Protein AF-A0ABD7HHP9-F1 (afdb_monomer_lite)

Radius of gyration: 21.54 Å; chains: 1; bounding box: 37×27×66 Å

Secondary structure (DSSP, 8-state):
-----HHHHTTPPPSS-TTSHHHHHHHHHHHHHHHHHHHHHH-HHHH-GGGGG--TTHHHHHHHHHHHHHHHHHHHHHHHTS-----HHHHHHHHHHHHSS---PPPPP-

Foldseek 3Di:
DDADDPVRVVVDDDALDPPDPRVVVVVVVVVVLVVVLVCQCVDCVRLVLVVLVDDPVRVVVNVVSVVVSVVVVVVVVVVPVPPPPDPVVVVQVVVCVVVVHRDDDDHDHD

Structure (mmCIF, N/CA/C/O backbone):
data_AF-A0ABD7HHP9-F1
#
_entry.id   AF-A0ABD7HHP9-F1
#
loop_
_atom_site.group_PDB
_atom_site.id
_atom_site.type_symbol
_atom_site.label_atom_id
_atom_site.label_alt_id
_atom_site.label_comp_id
_atom_site.label_asym_id
_atom_site.label_entity_id
_atom_site.label_seq_id
_atom_site.pdbx_PDB_ins_code
_atom_site.Cartn_x
_atom_site.Cartn_y
_atom_site.Cartn_z
_atom_site.occupancy
_atom_site.B_iso_or_equiv
_atom_site.auth_seq_id
_atom_site.auth_comp_id
_atom_site.auth_asym_id
_atom_site.auth_atom_id
_atom_site.pdbx_PDB_model_num
ATOM 1 N N . MET A 1 1 ? -16.706 7.065 28.598 1.00 54.00 1 MET A N 1
ATOM 2 C CA . MET A 1 1 ? -15.703 6.147 28.017 1.00 54.00 1 MET A CA 1
ATOM 3 C C . MET A 1 1 ? -16.215 4.744 28.283 1.00 54.00 1 MET A C 1
ATOM 5 O O . MET A 1 1 ? -16.519 4.462 29.431 1.00 54.00 1 MET A O 1
ATOM 9 N N . VAL A 1 2 ? -16.462 3.942 27.245 1.00 68.88 2 VAL A N 1
ATOM 10 C CA . VAL A 1 2 ? -16.966 2.566 27.396 1.00 68.88 2 VAL A CA 1
ATOM 11 C C . VAL A 1 2 ? -15.770 1.642 27.241 1.00 68.88 2 VAL A C 1
ATOM 13 O O . VAL A 1 2 ? -15.037 1.784 26.265 1.00 68.88 2 VAL A O 1
ATOM 16 N N . THR A 1 3 ? -15.562 0.751 28.201 1.00 77.06 3 THR A N 1
ATOM 17 C CA . THR A 1 3 ? -14.471 -0.230 28.209 1.00 77.06 3 THR A CA 1
ATOM 18 C C . THR A 1 3 ? -15.060 -1.618 27.994 1.00 77.06 3 THR A C 1
ATOM 20 O O . THR A 1 3 ? -16.217 -1.861 28.342 1.00 77.06 3 THR A O 1
ATOM 23 N N . TYR A 1 4 ? -14.292 -2.531 27.404 1.00 76.19 4 TYR A N 1
ATOM 24 C CA . TYR A 1 4 ? -14.757 -3.904 27.241 1.00 76.19 4 TYR A CA 1
ATOM 25 C C . TYR A 1 4 ? -14.854 -4.617 28.594 1.00 76.19 4 TYR A C 1
ATOM 27 O O . TYR A 1 4 ? -13.967 -4.503 29.436 1.00 76.19 4 TYR A O 1
ATOM 35 N N . THR A 1 5 ? -15.924 -5.388 28.779 1.00 84.75 5 THR A N 1
ATOM 36 C CA . THR A 1 5 ? -16.023 -6.367 29.871 1.00 84.75 5 THR A CA 1
ATOM 37 C C . THR A 1 5 ? -15.130 -7.579 29.591 1.00 84.75 5 THR A C 1
ATOM 39 O O . THR A 1 5 ? -14.792 -7.856 28.439 1.00 84.75 5 THR A O 1
ATOM 42 N N . ASP A 1 6 ? -14.791 -8.357 30.622 1.00 82.44 6 ASP A N 1
ATOM 43 C CA . ASP A 1 6 ? -13.898 -9.523 30.493 1.00 82.44 6 ASP A CA 1
ATOM 44 C C . ASP A 1 6 ? -14.419 -10.563 29.479 1.00 82.44 6 ASP A C 1
ATOM 46 O O . ASP A 1 6 ? -13.676 -11.142 28.686 1.00 82.44 6 ASP A O 1
ATOM 50 N N . SER A 1 7 ? -15.742 -10.740 29.421 1.00 82.62 7 SER A N 1
ATOM 51 C CA . SER A 1 7 ? -16.400 -11.631 28.460 1.00 82.62 7 SER A CA 1
ATOM 52 C C . SER A 1 7 ? -16.387 -11.095 27.022 1.00 82.62 7 SER A C 1
ATOM 54 O O . SER A 1 7 ? -16.394 -11.891 26.079 1.00 82.62 7 SER A O 1
ATOM 56 N N . GLN A 1 8 ? -16.350 -9.770 26.844 1.00 77.81 8 GLN A N 1
ATOM 57 C CA . GLN A 1 8 ? -16.216 -9.112 25.544 1.00 77.81 8 GLN A CA 1
ATOM 58 C C . GLN A 1 8 ? -14.762 -9.125 25.064 1.00 77.81 8 GLN A C 1
ATOM 60 O O . GLN A 1 8 ? -14.530 -9.391 23.889 1.00 77.81 8 GLN A O 1
ATOM 65 N N . LEU A 1 9 ? -13.785 -8.941 25.960 1.00 78.38 9 LEU A N 1
ATOM 66 C CA . LEU A 1 9 ? -12.356 -9.057 25.637 1.00 78.38 9 LEU A CA 1
ATOM 67 C C . LEU A 1 9 ? -11.990 -10.446 25.102 1.00 78.38 9 LEU A C 1
ATOM 69 O O . LEU A 1 9 ? -11.180 -10.557 24.190 1.00 78.38 9 LEU A O 1
ATOM 73 N N . ARG A 1 10 ? -12.623 -11.512 25.604 1.00 77.44 10 ARG A N 1
ATOM 74 C CA . ARG A 1 10 ? -12.394 -12.881 25.103 1.00 77.44 10 ARG A CA 1
ATOM 75 C C . ARG A 1 10 ? -12.953 -13.136 23.701 1.00 77.44 10 ARG A C 1
ATOM 77 O O . ARG A 1 10 ? -12.550 -14.100 23.061 1.00 77.44 10 ARG A O 1
ATOM 84 N N . ARG A 1 11 ? -13.903 -12.317 23.237 1.00 75.69 11 ARG A N 1
ATOM 85 C CA . ARG A 1 11 ? -14.571 -12.473 21.930 1.00 75.69 11 ARG A CA 1
ATOM 86 C C . ARG A 1 11 ? -14.165 -11.415 20.915 1.00 75.69 11 ARG A C 1
ATOM 88 O O . ARG A 1 11 ? -14.486 -11.555 19.738 1.00 75.69 11 ARG A O 1
ATOM 95 N N . VAL A 1 12 ? -13.514 -10.343 21.358 1.00 72.06 12 VAL A N 1
ATOM 96 C CA . VAL A 1 12 ? -13.124 -9.259 20.470 1.00 72.06 12 VAL A CA 1
ATOM 97 C C . VAL A 1 12 ? -11.980 -9.730 19.579 1.00 72.06 12 VAL A C 1
ATOM 99 O O . VAL A 1 12 ? -10.963 -10.247 20.038 1.00 72.06 12 VAL A O 1
ATOM 102 N N . GLN A 1 13 ? -12.154 -9.552 18.278 1.00 68.25 13 GLN A N 1
ATOM 103 C CA . GLN A 1 13 ? -11.074 -9.716 17.323 1.00 68.25 13 GLN A CA 1
ATOM 104 C C . GLN A 1 13 ? -10.443 -8.348 17.112 1.00 68.25 13 GLN A C 1
ATOM 106 O O . GLN A 1 13 ? -11.110 -7.391 16.721 1.00 68.25 13 GLN A O 1
ATOM 111 N N . PHE A 1 14 ? -9.163 -8.240 17.440 1.00 67.94 14 PHE A N 1
ATOM 112 C CA . PHE A 1 14 ? -8.440 -6.989 17.307 1.00 67.94 14 PHE A CA 1
ATOM 113 C C . PHE A 1 14 ? -7.772 -6.888 15.940 1.00 67.94 14 PHE A C 1
ATOM 115 O O . PHE A 1 14 ? -7.171 -7.848 15.466 1.00 67.94 14 PHE A O 1
ATOM 122 N N . GLY A 1 15 ? -7.806 -5.690 15.359 1.00 66.31 15 GLY A N 1
ATOM 123 C CA . GLY A 1 15 ? -7.206 -5.419 14.056 1.00 66.31 15 GLY A CA 1
ATOM 124 C C . GLY A 1 15 ? -8.250 -5.312 12.942 1.00 66.31 15 GLY A C 1
ATOM 125 O O . GLY A 1 15 ? -9.432 -5.108 13.217 1.00 66.31 15 GLY A O 1
ATOM 126 N N . PRO A 1 16 ? -7.830 -5.365 11.670 1.00 66.88 16 PRO A N 1
ATOM 127 C CA . PRO A 1 16 ? -8.741 -5.289 10.536 1.00 66.88 16 PRO A CA 1
ATOM 128 C C . PRO A 1 16 ? -9.545 -6.596 10.415 1.00 66.88 16 PRO A C 1
ATOM 130 O O . PRO A 1 16 ? -9.131 -7.540 9.751 1.00 66.88 16 PRO A O 1
ATOM 133 N N . VAL A 1 17 ? -10.703 -6.641 11.076 1.00 74.75 17 VAL A N 1
ATOM 134 C CA . VAL A 1 17 ? -11.654 -7.764 11.023 1.00 74.75 17 VAL A CA 1
ATOM 135 C C . VAL A 1 17 ? -12.567 -7.633 9.800 1.00 74.75 17 VAL A C 1
ATOM 137 O O . VAL A 1 17 ? -13.088 -6.534 9.573 1.00 74.75 17 VAL A O 1
ATOM 140 N N . PRO A 1 18 ? -12.823 -8.716 9.039 1.00 70.50 18 PRO A N 1
ATOM 141 C CA . PRO A 1 18 ? -13.750 -8.692 7.911 1.00 70.50 18 PRO A CA 1
ATOM 142 C C . PRO A 1 18 ? -15.098 -8.047 8.268 1.00 70.50 18 PRO A C 1
ATOM 144 O O . PRO A 1 18 ? -15.724 -8.397 9.265 1.00 70.50 18 PRO A O 1
ATOM 147 N N . GLY A 1 19 ? -15.528 -7.070 7.464 1.00 69.50 19 GLY A N 1
ATOM 148 C CA . GLY A 1 19 ? -16.761 -6.299 7.686 1.00 69.50 19 GLY A CA 1
ATOM 149 C C . GLY A 1 19 ? -16.623 -5.067 8.595 1.00 69.50 19 GLY A C 1
ATOM 150 O O . GLY A 1 19 ? -17.546 -4.260 8.662 1.00 69.50 19 GLY A O 1
ATOM 151 N N . GLY A 1 20 ? -15.481 -4.868 9.261 1.00 74.75 20 GLY A N 1
ATOM 152 C CA . GLY A 1 20 ? -15.205 -3.668 10.056 1.00 74.75 20 GLY A CA 1
ATOM 153 C C . GLY A 1 20 ? -14.658 -2.495 9.232 1.00 74.75 20 GLY A C 1
ATOM 154 O O . GLY A 1 20 ? -13.993 -2.683 8.213 1.00 74.75 20 GLY A O 1
ATOM 155 N N . PHE A 1 21 ? -14.846 -1.260 9.716 1.00 75.94 21 PHE A N 1
ATOM 156 C CA . PHE A 1 21 ? -14.317 -0.055 9.054 1.00 75.94 21 PHE A CA 1
ATOM 157 C C . PHE A 1 21 ? -12.794 -0.088 8.875 1.00 75.94 21 PHE A C 1
ATOM 159 O O . PHE A 1 21 ? -12.296 0.298 7.824 1.00 75.94 21 PHE A O 1
ATOM 166 N N . LYS A 1 22 ? -12.044 -0.595 9.865 1.00 74.81 22 LYS A N 1
ATOM 167 C CA . LYS A 1 22 ? -10.581 -0.735 9.755 1.00 74.81 22 LYS A CA 1
ATOM 168 C C . LYS A 1 22 ? -10.171 -1.665 8.616 1.00 74.81 22 LYS A C 1
ATOM 170 O O . LYS A 1 22 ? -9.196 -1.379 7.933 1.00 74.81 22 LYS A O 1
ATOM 175 N N . PHE A 1 23 ? -10.918 -2.747 8.403 1.00 75.50 23 PHE A N 1
ATOM 176 C CA . PHE A 1 23 ? -10.664 -3.700 7.326 1.00 75.50 23 PHE A CA 1
ATOM 177 C C . PHE A 1 23 ? -10.991 -3.109 5.957 1.00 75.50 23 PHE A C 1
ATOM 179 O O . PHE A 1 23 ? -10.172 -3.198 5.050 1.00 75.50 23 PHE A O 1
ATOM 186 N N . ILE A 1 24 ? -12.128 -2.422 5.827 1.00 79.00 24 ILE A N 1
ATOM 187 C CA . ILE A 1 24 ? -12.491 -1.724 4.585 1.00 79.00 24 ILE A CA 1
ATOM 188 C C . ILE A 1 24 ? -11.439 -0.663 4.246 1.00 79.00 24 ILE A C 1
ATOM 190 O O . ILE A 1 24 ? -10.933 -0.634 3.131 1.00 79.00 24 ILE A O 1
ATOM 194 N N . CYS A 1 25 ? -11.046 0.166 5.217 1.00 78.94 25 CYS A N 1
ATOM 195 C CA . CYS A 1 25 ? -10.005 1.170 5.011 1.00 78.94 25 CYS A CA 1
ATOM 196 C C . CYS A 1 25 ? -8.639 0.555 4.683 1.00 78.94 25 CYS A C 1
ATOM 198 O O . CYS A 1 25 ? -7.864 1.176 3.967 1.00 78.94 25 CYS A O 1
ATOM 200 N N . TYR A 1 26 ? -8.321 -0.624 5.218 1.00 74.44 26 TYR A N 1
ATOM 201 C CA . TYR A 1 26 ? -7.092 -1.341 4.884 1.00 74.44 26 TYR A CA 1
ATOM 202 C C . TYR A 1 26 ? -7.106 -1.835 3.429 1.00 74.44 26 TYR A C 1
ATOM 204 O O . TYR A 1 26 ? -6.138 -1.630 2.699 1.00 74.44 26 TYR A O 1
ATOM 212 N N . LEU A 1 27 ? -8.219 -2.424 2.983 1.00 75.75 27 LEU A N 1
ATOM 213 C CA . LEU A 1 27 ? -8.381 -2.855 1.593 1.00 75.75 27 LEU A CA 1
ATOM 214 C C . LEU A 1 27 ? -8.363 -1.671 0.617 1.00 75.75 27 LEU A C 1
ATOM 216 O O . LEU A 1 27 ? -7.695 -1.737 -0.414 1.00 75.75 27 LEU A O 1
ATOM 220 N N . GLU A 1 28 ? -9.055 -0.579 0.951 1.00 78.81 28 GLU A N 1
ATOM 221 C CA . GLU A 1 28 ? -9.086 0.630 0.122 1.00 78.81 28 GLU A CA 1
ATOM 222 C C . GLU A 1 28 ? -7.722 1.312 0.024 1.00 78.81 28 GLU A C 1
ATOM 224 O O . GLU A 1 28 ? -7.365 1.775 -1.056 1.00 78.81 28 GLU A O 1
ATOM 229 N N . ASP A 1 29 ? -6.923 1.325 1.094 1.00 78.69 29 ASP A N 1
ATOM 230 C CA . ASP A 1 29 ? -5.543 1.815 1.022 1.00 78.69 29 ASP A CA 1
ATOM 231 C C . ASP A 1 29 ? -4.712 1.002 0.030 1.00 78.69 29 ASP A C 1
ATOM 233 O O . ASP A 1 29 ? -4.006 1.576 -0.799 1.00 78.69 29 ASP A O 1
ATOM 237 N N . GLY A 1 30 ? -4.817 -0.331 0.087 1.00 72.81 30 GLY A N 1
ATOM 238 C CA . GLY A 1 30 ? -4.131 -1.221 -0.848 1.00 72.81 30 GLY A CA 1
ATOM 239 C C . GLY A 1 30 ? -4.580 -0.989 -2.291 1.00 72.81 30 GLY A C 1
ATOM 240 O O . GLY A 1 30 ? -3.752 -0.868 -3.196 1.00 72.81 30 GLY A O 1
ATOM 241 N N . ARG A 1 31 ? -5.892 -0.842 -2.513 1.00 77.38 31 ARG A N 1
ATOM 242 C CA . ARG A 1 31 ? -6.455 -0.516 -3.829 1.00 77.38 31 ARG A CA 1
ATOM 243 C C . ARG A 1 31 ? -5.962 0.842 -4.329 1.00 77.38 31 ARG A C 1
ATOM 245 O O . ARG A 1 31 ? -5.551 0.947 -5.481 1.00 77.38 31 ARG A O 1
ATOM 252 N N . ALA A 1 32 ? -5.975 1.869 -3.482 1.00 76.44 32 ALA A N 1
ATOM 253 C CA . ALA A 1 32 ? -5.529 3.214 -3.828 1.00 76.44 32 ALA A CA 1
ATOM 254 C C . ALA A 1 32 ? -4.023 3.263 -4.123 1.00 76.44 32 ALA A C 1
ATOM 256 O O . ALA A 1 32 ? -3.609 3.949 -5.056 1.00 76.44 32 ALA A O 1
ATOM 257 N N . ALA A 1 33 ? -3.205 2.523 -3.371 1.00 72.56 33 ALA A N 1
ATOM 258 C CA . ALA A 1 33 ? -1.776 2.385 -3.635 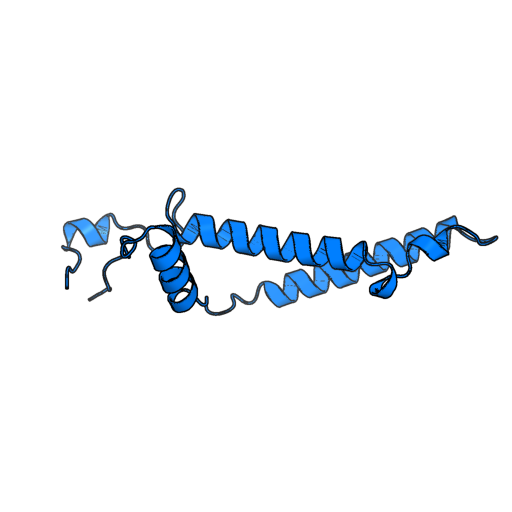1.00 72.56 33 ALA A CA 1
ATOM 259 C C . ALA A 1 33 ? -1.518 1.704 -4.988 1.00 72.56 33 ALA A C 1
ATOM 261 O O . ALA A 1 33 ? -0.757 2.230 -5.799 1.00 72.56 33 ALA A O 1
ATOM 262 N N . ASN A 1 34 ? -2.213 0.600 -5.276 1.00 71.44 34 ASN A N 1
ATOM 263 C CA . ASN A 1 34 ? -2.123 -0.072 -6.573 1.00 71.44 34 ASN A CA 1
ATOM 264 C C . ASN A 1 34 ? -2.574 0.834 -7.723 1.00 71.44 34 ASN A C 1
ATOM 266 O O . ASN A 1 34 ? -1.889 0.919 -8.740 1.00 71.44 34 ASN A O 1
ATOM 270 N N . GLU A 1 35 ? -3.688 1.551 -7.561 1.00 75.00 35 GLU A N 1
ATOM 271 C CA . GLU A 1 35 ? -4.182 2.483 -8.577 1.00 75.00 35 GLU A CA 1
ATOM 272 C C . GLU A 1 35 ? -3.167 3.599 -8.841 1.00 75.00 35 GLU A C 1
ATOM 274 O O . GLU A 1 35 ? -2.882 3.901 -9.995 1.00 75.00 35 GLU A O 1
ATOM 279 N N . ARG A 1 36 ? -2.542 4.165 -7.799 1.00 76.75 36 ARG A N 1
ATOM 280 C CA . ARG A 1 36 ? -1.460 5.151 -7.961 1.00 76.75 36 ARG A CA 1
ATOM 281 C C . ARG A 1 36 ? -0.292 4.586 -8.768 1.00 76.75 36 ARG A C 1
ATOM 283 O O . ARG A 1 36 ? 0.194 5.273 -9.663 1.00 76.75 36 ARG A O 1
ATOM 290 N N . SER A 1 37 ? 0.122 3.346 -8.506 1.00 69.00 37 SER A N 1
ATOM 291 C CA . SER A 1 37 ? 1.175 2.678 -9.281 1.00 69.00 37 SER A CA 1
ATOM 292 C C . SER A 1 37 ? 0.771 2.483 -10.746 1.00 69.00 37 SER A C 1
ATOM 294 O O . SER A 1 37 ? 1.550 2.792 -11.646 1.00 69.00 37 SER A O 1
ATOM 296 N N . PHE A 1 38 ? -0.466 2.058 -11.018 1.00 73.56 38 PHE A N 1
ATOM 297 C CA . PHE A 1 38 ? -0.969 1.938 -12.390 1.00 73.56 38 PHE A CA 1
ATOM 298 C C . PHE A 1 38 ? -1.059 3.286 -13.107 1.00 73.56 38 PHE A C 1
ATOM 300 O O . PHE A 1 38 ? -0.708 3.372 -14.284 1.00 73.56 38 PHE A O 1
ATOM 307 N N . GLN A 1 39 ? -1.501 4.338 -12.423 1.00 75.25 39 GLN A N 1
ATOM 308 C CA . GLN A 1 39 ? -1.545 5.694 -12.973 1.00 75.25 39 GLN A CA 1
ATOM 309 C C . GLN A 1 39 ? -0.137 6.216 -13.272 1.00 75.25 39 GLN A C 1
ATOM 311 O O . GLN A 1 39 ? 0.082 6.806 -14.327 1.00 75.25 39 GLN A O 1
ATOM 316 N N . ALA A 1 40 ? 0.838 5.937 -12.403 1.00 70.19 40 ALA A N 1
ATOM 317 C CA . ALA A 1 40 ? 2.233 6.283 -12.648 1.00 70.19 40 ALA A CA 1
ATOM 318 C C . ALA A 1 40 ? 2.781 5.568 -13.891 1.00 70.19 40 ALA A C 1
ATOM 320 O O . ALA A 1 40 ? 3.401 6.213 -14.730 1.00 70.19 40 ALA A O 1
ATOM 321 N N . ILE A 1 41 ? 2.483 4.272 -14.055 1.00 66.69 41 ILE A N 1
ATOM 322 C CA . ILE A 1 41 ? 2.878 3.496 -15.239 1.00 66.69 41 ILE A CA 1
ATOM 323 C C . ILE A 1 41 ? 2.244 4.066 -16.512 1.00 66.69 41 ILE A C 1
ATOM 325 O O . ILE A 1 41 ? 2.920 4.202 -17.528 1.00 66.69 41 ILE A O 1
ATOM 329 N N . LYS A 1 42 ? 0.954 4.408 -16.466 1.00 70.38 42 LYS A N 1
ATOM 330 C CA . LYS A 1 42 ? 0.211 4.954 -17.612 1.00 70.38 42 LYS A CA 1
ATOM 331 C C . LYS A 1 42 ? 0.590 6.398 -17.945 1.00 70.38 42 LYS A C 1
ATOM 333 O O . LYS A 1 42 ? 0.336 6.834 -19.065 1.00 70.38 42 LYS A O 1
ATOM 338 N N . SER A 1 43 ? 1.158 7.135 -16.991 1.00 72.31 43 SER A N 1
ATOM 339 C CA . SER A 1 43 ? 1.530 8.533 -17.172 1.00 72.31 43 SER A CA 1
ATOM 340 C C . SER A 1 43 ? 2.637 8.666 -18.207 1.00 72.31 43 SER A C 1
ATOM 342 O O . SER A 1 43 ? 3.778 8.251 -17.998 1.00 72.31 43 SER A O 1
ATOM 344 N N . ASP A 1 44 ? 2.299 9.316 -19.313 1.00 68.19 44 ASP A N 1
ATOM 345 C CA . ASP A 1 44 ? 3.240 9.583 -20.388 1.00 68.19 44 ASP A CA 1
ATOM 346 C C . ASP A 1 44 ? 4.439 10.428 -19.930 1.00 68.19 44 ASP A C 1
ATOM 348 O O . ASP A 1 44 ? 5.580 10.164 -20.303 1.00 68.19 44 ASP A O 1
ATOM 352 N N . HIS A 1 45 ? 4.216 11.383 -19.029 1.00 72.19 45 HIS A N 1
ATOM 353 C CA . HIS A 1 45 ? 5.295 12.209 -18.493 1.00 72.19 45 HIS A CA 1
ATOM 354 C C . HIS A 1 45 ? 6.311 11.416 -17.664 1.00 72.19 45 HIS A C 1
ATOM 356 O O . HIS A 1 45 ? 7.480 11.798 -17.625 1.00 72.19 45 HIS A O 1
ATOM 362 N N . LEU A 1 46 ? 5.879 10.331 -17.011 1.00 60.91 46 LEU A N 1
ATOM 363 C CA . LEU A 1 46 ? 6.726 9.544 -16.115 1.00 60.91 46 LEU A CA 1
ATOM 364 C C . LEU A 1 46 ? 7.413 8.387 -16.832 1.00 60.91 46 LEU A C 1
ATOM 366 O O . LEU A 1 46 ? 8.611 8.189 -16.655 1.00 60.91 46 LEU A O 1
ATOM 370 N N . THR A 1 47 ? 6.679 7.625 -17.642 1.00 63.84 47 THR A N 1
ATOM 371 C CA . THR A 1 47 ? 7.217 6.402 -18.252 1.00 63.84 47 THR A CA 1
ATOM 372 C C . THR A 1 47 ? 7.478 6.524 -19.744 1.00 63.84 47 THR A C 1
ATOM 374 O O . THR A 1 47 ? 8.217 5.706 -20.292 1.00 63.84 47 THR A O 1
ATOM 377 N N . ARG A 1 48 ? 6.886 7.523 -20.419 1.00 64.56 48 ARG A N 1
ATOM 378 C CA . ARG A 1 48 ? 6.977 7.733 -21.875 1.00 64.56 48 ARG A CA 1
ATOM 379 C C . ARG A 1 48 ? 6.692 6.466 -22.690 1.00 64.56 48 ARG A C 1
ATOM 381 O O . ARG A 1 48 ? 7.171 6.326 -23.817 1.00 64.56 48 ARG A O 1
ATOM 388 N N . LEU A 1 49 ? 5.890 5.537 -22.150 1.00 64.38 49 LEU A N 1
ATOM 389 C CA . LEU A 1 49 ? 5.624 4.231 -22.769 1.00 64.38 49 LEU A CA 1
ATOM 390 C C . LEU A 1 49 ? 5.000 4.357 -24.167 1.00 64.38 49 LEU A C 1
ATOM 392 O O . LEU A 1 49 ? 5.190 3.487 -25.013 1.00 64.38 49 LEU A O 1
ATOM 396 N N . GLN A 1 50 ? 4.293 5.450 -24.460 1.00 64.69 50 GLN A N 1
ATOM 397 C CA . GLN A 1 50 ? 3.757 5.707 -25.799 1.00 64.69 50 GLN A CA 1
ATOM 398 C C . GLN A 1 50 ? 4.827 6.012 -26.856 1.00 64.69 50 GLN A C 1
ATOM 400 O O . GLN A 1 50 ? 4.562 5.815 -28.040 1.00 64.69 50 GLN A O 1
ATOM 405 N N . HIS A 1 51 ? 6.032 6.434 -26.466 1.00 61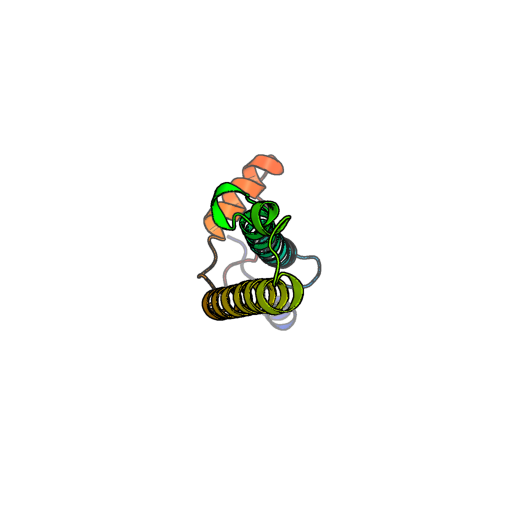.94 51 HIS A N 1
ATOM 406 C CA . HIS A 1 51 ? 7.146 6.654 -27.392 1.00 61.94 51 HIS A CA 1
ATOM 407 C C . HIS A 1 51 ? 7.864 5.353 -27.763 1.00 61.94 51 HIS A C 1
ATOM 409 O O . HIS A 1 51 ? 8.529 5.293 -28.793 1.00 61.94 51 HIS A O 1
ATOM 415 N N . LEU A 1 52 ? 7.620 4.260 -27.030 1.00 61.66 52 LEU A N 1
ATOM 416 C CA . LEU A 1 52 ? 7.997 2.904 -27.445 1.00 61.66 52 LEU A CA 1
ATOM 417 C C . LEU A 1 52 ? 7.135 2.402 -28.612 1.00 61.66 52 LEU A C 1
ATOM 419 O O . LEU A 1 52 ? 7.142 1.203 -28.888 1.00 61.66 52 LEU A O 1
ATOM 423 N N . LYS A 1 53 ? 6.363 3.269 -29.293 1.00 59.72 53 LYS A N 1
ATOM 424 C CA . LYS A 1 53 ? 5.543 2.938 -30.465 1.00 59.72 53 LYS A CA 1
ATOM 425 C C . LYS A 1 53 ? 6.330 2.724 -31.757 1.00 59.72 53 LYS A C 1
ATOM 427 O O . LYS A 1 53 ? 5.865 1.939 -32.576 1.00 59.72 53 LYS A O 1
ATOM 432 N N . TRP A 1 54 ? 7.524 3.295 -31.918 1.00 55.06 54 TRP A N 1
ATOM 433 C CA . TRP A 1 54 ? 8.293 3.176 -33.166 1.00 55.06 54 TRP A CA 1
ATOM 434 C C . TRP A 1 54 ? 9.805 3.035 -32.912 1.00 55.06 54 TRP A C 1
ATOM 436 O O . TRP A 1 54 ? 10.417 3.946 -32.371 1.00 55.06 54 TRP A O 1
ATOM 446 N N . ALA A 1 55 ? 10.399 1.890 -33.300 1.00 57.06 55 ALA A N 1
ATOM 447 C CA . ALA A 1 55 ? 11.852 1.667 -33.430 1.00 57.06 55 ALA A CA 1
ATOM 448 C C . ALA A 1 55 ? 12.163 0.313 -34.130 1.00 57.06 55 ALA A C 1
ATOM 450 O O . ALA A 1 55 ? 11.401 -0.637 -33.946 1.00 57.06 55 ALA A O 1
ATOM 451 N N . PRO A 1 56 ? 13.291 0.168 -34.859 1.00 58.03 56 PRO A N 1
ATOM 452 C CA . PRO A 1 56 ? 13.642 -1.038 -35.634 1.00 58.03 56 PRO A CA 1
ATOM 453 C C . PRO A 1 56 ? 14.130 -2.263 -34.819 1.00 58.03 56 PRO A C 1
ATOM 455 O O . PRO A 1 56 ? 14.465 -3.286 -35.406 1.00 58.03 56 PRO A O 1
ATOM 458 N N . ARG A 1 57 ? 14.164 -2.208 -33.475 1.00 56.28 57 ARG A N 1
ATOM 459 C CA . ARG A 1 57 ? 14.538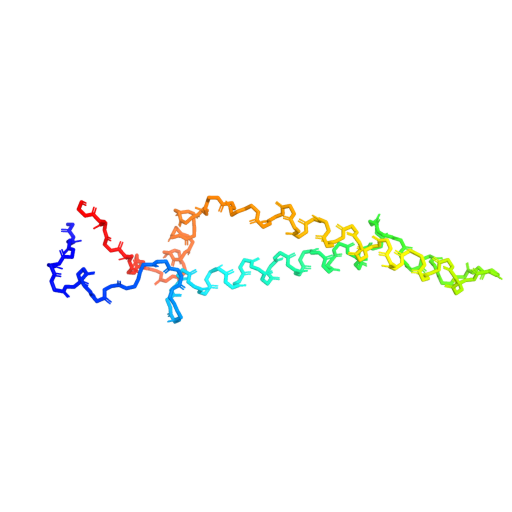 -3.332 -32.569 1.00 56.28 57 ARG A CA 1
ATOM 460 C C . ARG A 1 57 ? 13.588 -3.454 -31.365 1.00 56.28 57 ARG A C 1
ATOM 462 O O . ARG A 1 57 ? 14.001 -3.575 -30.216 1.00 56.28 57 ARG A O 1
ATOM 469 N N . ARG A 1 58 ? 12.293 -3.328 -31.651 1.00 58.91 58 ARG A N 1
ATOM 470 C CA . ARG A 1 58 ? 11.244 -2.954 -30.694 1.00 58.91 58 ARG A CA 1
ATOM 471 C C . ARG A 1 58 ? 10.883 -4.015 -29.656 1.00 58.91 58 ARG A C 1
ATOM 473 O O . ARG A 1 58 ? 10.739 -3.681 -28.489 1.00 58.91 58 ARG A O 1
ATOM 480 N N . GLU A 1 59 ? 10.723 -5.270 -30.066 1.00 60.81 59 GLU A N 1
ATOM 481 C CA . GLU A 1 59 ? 10.255 -6.336 -29.168 1.00 60.81 59 GLU A CA 1
ATOM 482 C C . GLU A 1 59 ? 11.171 -6.561 -27.961 1.00 60.81 59 GLU A C 1
ATOM 484 O O . GLU A 1 59 ? 10.711 -6.363 -26.837 1.00 60.81 59 GLU A O 1
ATOM 489 N N . PRO A 1 60 ? 12.469 -6.876 -28.122 1.00 66.56 60 PRO A N 1
ATOM 490 C CA . PRO A 1 60 ? 13.308 -7.188 -26.967 1.00 66.56 60 PRO A CA 1
ATOM 491 C C . PRO A 1 60 ? 13.472 -5.987 -26.027 1.00 66.56 60 PRO A C 1
ATOM 493 O O . PRO A 1 60 ? 13.528 -6.151 -24.809 1.00 66.56 60 PRO A O 1
ATOM 496 N N . TRP A 1 61 ? 13.486 -4.767 -26.574 1.00 65.62 61 TRP A N 1
ATOM 497 C CA . TRP A 1 61 ? 13.627 -3.552 -25.775 1.00 65.62 61 TRP A CA 1
ATOM 498 C C . TRP A 1 61 ? 12.350 -3.200 -25.010 1.00 65.62 61 TRP A C 1
ATOM 500 O O . TRP A 1 61 ? 12.416 -2.844 -23.836 1.00 65.62 61 TRP A O 1
ATOM 510 N N . ASN A 1 62 ? 11.180 -3.401 -25.617 1.00 69.00 62 ASN A N 1
ATOM 511 C CA . ASN A 1 62 ? 9.901 -3.248 -24.929 1.00 69.00 62 ASN A CA 1
ATOM 512 C C . ASN A 1 62 ? 9.738 -4.280 -23.809 1.00 69.00 62 ASN A C 1
ATOM 514 O O . ASN A 1 62 ? 9.276 -3.928 -22.727 1.00 69.00 62 ASN A O 1
ATOM 518 N N . HIS A 1 63 ? 10.149 -5.531 -24.038 1.00 72.75 63 HIS A N 1
ATOM 519 C CA . HIS A 1 63 ? 10.101 -6.579 -23.016 1.00 72.75 63 HIS A CA 1
ATOM 520 C C . HIS A 1 63 ? 10.987 -6.227 -21.818 1.00 72.75 63 HIS A C 1
ATOM 522 O O . HIS A 1 63 ? 10.545 -6.358 -20.678 1.00 72.75 63 HIS A O 1
ATOM 528 N N . LEU A 1 64 ? 12.196 -5.712 -22.064 1.00 75.81 64 LEU A N 1
ATOM 529 C CA . LEU A 1 64 ? 13.091 -5.245 -21.005 1.00 75.81 64 LEU A CA 1
ATOM 530 C C . LEU A 1 64 ? 12.508 -4.064 -20.227 1.00 75.81 64 LEU A C 1
ATOM 532 O O . LEU A 1 64 ? 12.539 -4.083 -19.000 1.00 75.81 64 LEU A O 1
ATOM 536 N N . VAL A 1 65 ? 11.935 -3.069 -20.908 1.00 72.00 65 VAL A N 1
ATOM 537 C CA . VAL A 1 65 ? 11.324 -1.905 -20.245 1.00 72.00 65 VAL A CA 1
ATOM 538 C C . VAL A 1 65 ? 10.106 -2.307 -19.410 1.00 72.00 65 VAL A C 1
ATOM 540 O O . VAL A 1 65 ? 9.967 -1.847 -18.278 1.00 72.00 65 VAL A O 1
ATOM 543 N N . ILE A 1 66 ? 9.250 -3.196 -19.920 1.00 74.50 66 ILE A N 1
ATOM 544 C CA . ILE A 1 66 ? 8.095 -3.717 -19.174 1.00 74.50 66 ILE A CA 1
ATOM 545 C C . ILE A 1 66 ? 8.565 -4.534 -17.965 1.00 74.50 66 ILE A C 1
ATOM 547 O O . ILE A 1 66 ? 8.049 -4.342 -16.865 1.00 74.50 66 ILE A O 1
ATOM 551 N N . ALA A 1 67 ? 9.571 -5.398 -18.137 1.00 76.19 67 ALA A N 1
ATOM 552 C CA . ALA A 1 67 ? 10.145 -6.180 -17.046 1.00 76.19 67 ALA A CA 1
ATOM 553 C C . ALA A 1 67 ? 10.757 -5.282 -15.958 1.00 76.19 67 ALA A C 1
ATOM 555 O O . ALA A 1 67 ? 10.518 -5.508 -14.774 1.00 76.19 67 ALA A O 1
ATOM 556 N N . LEU A 1 68 ? 11.478 -4.225 -16.347 1.00 78.12 68 LEU A N 1
ATOM 557 C CA . LEU A 1 68 ? 12.026 -3.220 -15.432 1.00 78.12 68 LEU A CA 1
ATOM 558 C C . LEU A 1 68 ? 10.926 -2.449 -14.700 1.00 78.12 68 LEU A C 1
ATOM 560 O O . LEU A 1 68 ? 11.009 -2.294 -13.484 1.00 78.12 68 LEU A O 1
ATOM 564 N N . ALA A 1 69 ? 9.873 -2.019 -15.398 1.00 71.75 69 ALA A N 1
ATOM 565 C CA . ALA A 1 69 ? 8.733 -1.355 -14.772 1.00 71.75 69 ALA A CA 1
ATOM 566 C C . ALA A 1 69 ? 8.061 -2.261 -13.729 1.00 71.75 69 ALA A C 1
ATOM 568 O O . ALA A 1 69 ? 7.749 -1.811 -12.626 1.00 71.75 69 ALA A O 1
ATOM 569 N N . TYR A 1 70 ? 7.904 -3.551 -14.034 1.00 74.38 70 TYR A N 1
ATOM 570 C CA . TYR A 1 70 ? 7.336 -4.524 -13.103 1.00 74.38 70 TYR A CA 1
ATOM 571 C C . TYR A 1 70 ? 8.260 -4.790 -11.908 1.00 74.38 70 TYR A C 1
ATOM 573 O O . TYR A 1 70 ? 7.800 -4.832 -10.770 1.00 74.38 70 TYR A O 1
ATOM 581 N N . ALA A 1 71 ? 9.569 -4.912 -12.142 1.00 79.38 71 ALA A N 1
ATOM 582 C CA . ALA A 1 71 ? 10.569 -5.123 -11.098 1.00 79.38 71 ALA A CA 1
ATOM 583 C C . ALA A 1 71 ? 10.655 -3.932 -10.130 1.00 79.38 71 ALA A C 1
ATOM 585 O O . ALA A 1 71 ? 10.635 -4.128 -8.916 1.00 79.38 71 ALA A O 1
ATOM 586 N N . ILE A 1 72 ? 10.681 -2.702 -10.654 1.00 74.50 72 ILE A N 1
ATOM 587 C CA . ILE A 1 72 ? 10.672 -1.472 -9.850 1.00 74.50 72 ILE A CA 1
ATOM 588 C C . ILE A 1 72 ? 9.381 -1.387 -9.036 1.00 74.50 72 ILE A C 1
ATOM 590 O O . ILE A 1 72 ? 9.448 -1.110 -7.840 1.00 74.50 72 ILE A O 1
ATOM 594 N N . THR A 1 73 ? 8.230 -1.681 -9.652 1.00 66.88 73 THR A N 1
ATOM 595 C CA . THR A 1 73 ? 6.922 -1.685 -8.973 1.00 66.88 73 THR A CA 1
ATOM 596 C C . THR A 1 73 ? 6.883 -2.714 -7.843 1.00 66.88 73 THR A C 1
ATOM 598 O O . THR A 1 73 ? 6.485 -2.387 -6.729 1.00 66.88 73 THR A O 1
ATOM 601 N N . ASN A 1 74 ? 7.359 -3.939 -8.086 1.00 73.94 74 ASN A N 1
ATOM 602 C CA . ASN A 1 74 ? 7.457 -4.973 -7.055 1.00 73.94 74 ASN A CA 1
ATOM 603 C C . ASN A 1 74 ? 8.368 -4.544 -5.902 1.00 73.94 74 ASN A C 1
ATOM 605 O O . ASN A 1 74 ? 8.003 -4.722 -4.743 1.00 73.94 74 ASN A O 1
ATOM 609 N N . LEU A 1 75 ? 9.518 -3.937 -6.201 1.00 73.06 75 LEU A N 1
ATOM 610 C CA . LEU A 1 75 ? 10.419 -3.411 -5.179 1.00 73.06 75 LEU A CA 1
ATOM 611 C C . LEU A 1 75 ? 9.749 -2.297 -4.359 1.00 73.06 75 LEU A C 1
ATOM 613 O O . LEU A 1 75 ? 9.872 -2.280 -3.138 1.00 73.06 75 LEU A O 1
ATOM 617 N N . THR A 1 76 ? 9.002 -1.391 -4.999 1.00 61.09 76 THR A N 1
ATOM 618 C CA . THR A 1 76 ? 8.279 -0.318 -4.289 1.00 61.09 76 THR A CA 1
ATOM 619 C C . THR A 1 76 ? 7.155 -0.863 -3.415 1.00 61.09 76 THR A C 1
ATOM 621 O O . THR A 1 76 ? 6.992 -0.430 -2.281 1.00 61.09 76 THR A O 1
ATOM 624 N N . VAL A 1 77 ? 6.401 -1.850 -3.896 1.00 61.28 77 VAL A N 1
ATOM 625 C CA . VAL A 1 77 ? 5.348 -2.503 -3.105 1.00 61.28 77 VAL A CA 1
ATOM 626 C C . VAL A 1 77 ? 5.944 -3.249 -1.910 1.00 61.28 77 VAL A C 1
ATOM 628 O O . VAL A 1 77 ? 5.397 -3.184 -0.811 1.00 61.28 77 VAL A O 1
ATOM 631 N N . GLN A 1 78 ? 7.092 -3.907 -2.087 1.00 62.50 78 GLN A N 1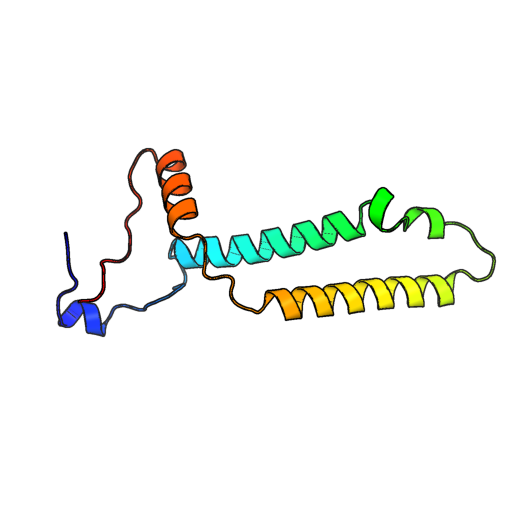
ATOM 632 C CA . GLN A 1 78 ? 7.801 -4.572 -0.993 1.00 62.50 78 GLN A CA 1
ATOM 633 C C . GLN A 1 78 ? 8.343 -3.580 0.045 1.00 62.50 78 GLN A C 1
ATOM 635 O O . GLN A 1 78 ? 8.294 -3.877 1.236 1.00 62.50 78 GLN A O 1
ATOM 640 N N . THR A 1 79 ? 8.796 -2.386 -0.352 1.00 58.91 79 THR A N 1
ATOM 641 C CA . THR A 1 79 ? 9.204 -1.348 0.614 1.00 58.91 79 THR A CA 1
ATOM 642 C C . THR A 1 79 ? 8.009 -0.676 1.299 1.00 58.91 79 THR A C 1
ATOM 644 O O . THR A 1 79 ? 8.098 -0.297 2.470 1.00 58.91 79 THR A O 1
ATOM 647 N N . TRP A 1 80 ? 6.854 -0.596 0.632 1.00 54.47 80 TRP A N 1
ATOM 648 C CA . TRP A 1 80 ? 5.586 -0.149 1.227 1.00 54.47 80 TRP A CA 1
ATOM 649 C C . TRP A 1 80 ? 4.927 -1.181 2.148 1.00 54.47 80 TRP A C 1
ATOM 651 O O . TRP A 1 80 ? 4.041 -0.819 2.917 1.00 54.47 80 TRP A O 1
ATOM 661 N N . ALA A 1 81 ? 5.362 -2.445 2.114 1.00 49.94 81 ALA A N 1
ATOM 662 C CA . ALA A 1 81 ? 4.915 -3.476 3.048 1.00 49.94 81 ALA A CA 1
ATOM 663 C C . ALA A 1 81 ? 5.407 -3.238 4.487 1.00 49.94 81 ALA A C 1
ATOM 665 O O . ALA A 1 81 ? 4.955 -3.924 5.404 1.00 49.94 81 ALA A O 1
ATOM 666 N N . THR A 1 82 ? 6.281 -2.248 4.714 1.00 47.25 82 THR A N 1
ATOM 667 C CA . THR A 1 82 ? 6.467 -1.683 6.052 1.00 47.25 82 THR A CA 1
ATOM 668 C C . THR A 1 82 ? 5.132 -1.055 6.448 1.00 47.25 82 THR A C 1
ATOM 670 O O . THR A 1 82 ? 4.742 -0.075 5.809 1.00 47.25 82 THR A O 1
ATOM 673 N N . PRO A 1 83 ? 4.388 -1.596 7.432 1.00 47.22 83 PRO A N 1
ATOM 674 C CA . PRO A 1 83 ? 3.082 -1.062 7.773 1.00 47.22 83 PRO A CA 1
ATOM 675 C C . PRO A 1 83 ? 3.291 0.386 8.201 1.00 47.22 83 PRO A C 1
ATOM 677 O O . PRO A 1 83 ? 3.822 0.640 9.282 1.00 47.22 83 PRO A O 1
ATOM 680 N N . GLN A 1 84 ? 2.924 1.342 7.341 1.00 50.84 84 GLN A N 1
ATOM 681 C CA . GLN A 1 84 ? 2.840 2.727 7.770 1.00 50.84 84 GLN A CA 1
ATOM 682 C C . GLN A 1 84 ? 1.901 2.710 8.962 1.00 50.84 84 GLN A C 1
ATOM 684 O O . GLN A 1 84 ? 0.753 2.274 8.840 1.00 50.84 84 GLN A O 1
ATOM 689 N N . THR A 1 85 ? 2.420 3.099 10.122 1.00 50.22 85 THR A N 1
ATOM 690 C CA . THR A 1 85 ? 1.664 3.248 11.357 1.00 50.22 85 THR A CA 1
ATOM 691 C C . THR A 1 85 ? 0.446 4.088 11.007 1.00 50.22 85 THR A C 1
ATOM 693 O O . THR A 1 85 ? 0.568 5.270 10.698 1.00 50.22 85 THR A O 1
ATOM 696 N N . GLY A 1 86 ? -0.703 3.423 10.871 1.00 58.31 86 GLY A N 1
ATOM 697 C CA . GLY A 1 86 ? -1.792 3.957 10.069 1.00 58.31 86 GLY A CA 1
ATOM 698 C C . GLY A 1 86 ? -2.258 5.301 10.606 1.00 58.31 86 GLY A C 1
ATOM 699 O O . GLY A 1 86 ? -2.459 5.451 11.812 1.00 58.31 86 GLY A O 1
ATOM 700 N N . ASN A 1 87 ? -2.520 6.249 9.705 1.00 71.75 87 ASN A N 1
ATOM 701 C CA . ASN A 1 87 ? -3.182 7.525 9.998 1.00 71.75 87 ASN A CA 1
ATOM 702 C C . ASN A 1 87 ? -4.664 7.327 10.385 1.00 71.75 87 ASN A C 1
ATOM 704 O O . ASN A 1 87 ? -5.555 8.052 9.947 1.00 71.75 87 ASN A O 1
ATOM 708 N N . TRP A 1 88 ? -4.959 6.331 11.221 1.00 74.25 88 TRP A N 1
ATOM 709 C CA . TRP A 1 88 ? -6.285 6.016 11.731 1.00 74.25 88 TRP A CA 1
ATOM 710 C C . TRP A 1 88 ? -6.992 7.233 12.347 1.00 74.25 88 TRP A C 1
ATOM 712 O O . TRP A 1 88 ? -8.171 7.415 12.050 1.00 74.25 88 TRP A O 1
ATOM 722 N N . PRO A 1 89 ? -6.317 8.133 13.094 1.00 79.81 89 PRO A N 1
ATOM 723 C CA . PRO A 1 89 ? -6.954 9.361 13.569 1.00 79.81 89 PRO A CA 1
ATOM 724 C C . PRO A 1 89 ? -7.490 10.248 12.434 1.00 79.81 89 PRO A C 1
ATOM 726 O O . PRO A 1 89 ? -8.602 10.764 12.533 1.00 79.81 89 PRO A O 1
ATOM 729 N N .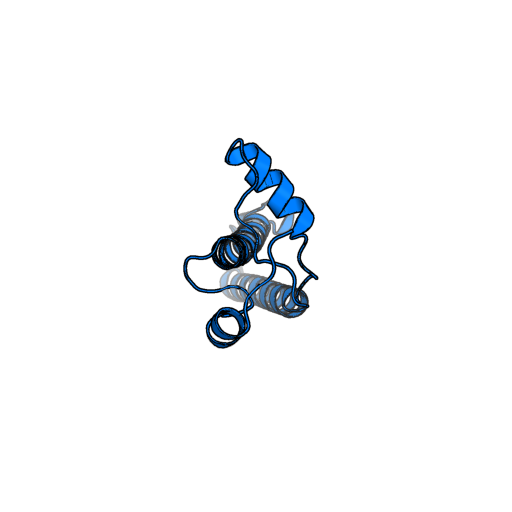 GLN A 1 90 ? -6.742 10.382 11.333 1.00 82.94 90 GLN A N 1
ATOM 730 C CA . GLN A 1 90 ? -7.168 11.170 10.171 1.00 82.94 90 GLN A CA 1
ATOM 731 C C . GLN A 1 90 ? -8.347 10.500 9.458 1.00 82.94 90 GLN A C 1
ATOM 733 O O . GLN A 1 90 ? -9.328 11.162 9.128 1.00 82.94 90 GLN A O 1
ATOM 738 N N . LYS A 1 91 ? -8.312 9.170 9.311 1.00 80.94 91 LYS A N 1
ATOM 739 C CA . LYS A 1 91 ? -9.423 8.405 8.725 1.00 80.94 91 LYS A CA 1
ATOM 740 C C . LYS A 1 91 ? -10.700 8.496 9.550 1.00 80.94 91 LYS A C 1
ATOM 742 O O . LYS A 1 91 ? -11.789 8.589 8.996 1.00 80.94 91 LYS A O 1
ATOM 747 N N . VAL A 1 92 ? -10.588 8.503 10.877 1.00 84.00 92 VAL A N 1
ATOM 748 C CA . VAL A 1 92 ? -11.736 8.693 11.774 1.00 84.00 92 VAL A CA 1
ATOM 749 C C . VAL A 1 92 ? -12.339 10.089 11.608 1.00 84.00 92 VAL A C 1
ATOM 751 O O . VAL A 1 92 ? -13.565 10.219 11.615 1.00 84.00 92 VAL A O 1
ATOM 754 N N . ALA A 1 93 ? -11.512 11.123 11.426 1.00 87.00 93 ALA A N 1
ATOM 755 C CA . ALA A 1 93 ? -11.994 12.475 11.148 1.00 87.00 93 ALA A CA 1
ATOM 756 C C . ALA A 1 93 ? -12.749 12.540 9.809 1.00 87.00 93 ALA A C 1
ATOM 758 O O . ALA A 1 93 ? -13.850 13.089 9.741 1.00 87.00 93 ALA A O 1
ATOM 759 N N . GLU A 1 94 ? -12.213 11.904 8.768 1.00 85.69 94 GLU A N 1
ATOM 760 C CA . GLU A 1 94 ? -12.866 11.830 7.462 1.00 85.69 94 GLU A CA 1
ATOM 761 C C . GLU A 1 94 ? -14.182 11.040 7.506 1.00 85.69 94 GLU A C 1
ATOM 763 O O . GLU A 1 94 ? -15.207 11.520 7.021 1.00 85.69 94 GLU A O 1
ATOM 768 N N . LEU A 1 95 ? -14.201 9.883 8.173 1.00 85.12 95 LEU A N 1
ATOM 769 C CA . LEU A 1 95 ? -15.421 9.102 8.392 1.00 85.12 95 LEU A CA 1
ATOM 770 C C . LEU A 1 95 ? -16.474 9.896 9.166 1.00 85.12 95 LEU A C 1
ATOM 772 O O . LEU A 1 95 ? -17.655 9.812 8.848 1.00 85.12 95 LEU A O 1
ATOM 776 N N . THR A 1 96 ? -16.062 10.697 10.150 1.00 88.62 96 THR A N 1
ATOM 777 C CA . THR A 1 96 ? -16.982 11.562 10.904 1.00 88.62 96 THR A CA 1
ATOM 778 C C . THR A 1 96 ? -17.623 12.609 9.997 1.00 88.62 96 THR A C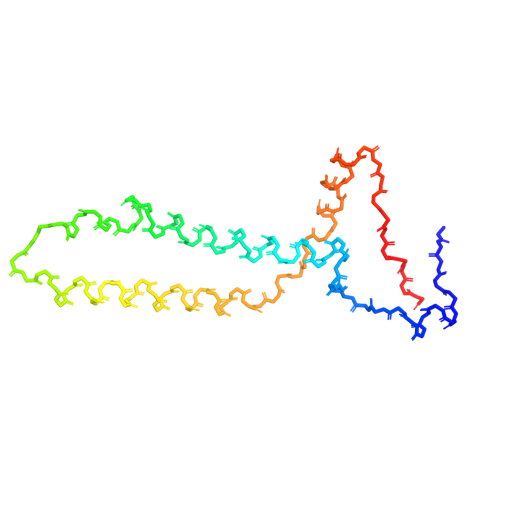 1
ATOM 780 O O . THR A 1 96 ? -18.828 12.839 10.087 1.00 88.62 96 THR A O 1
ATOM 783 N N . ARG A 1 97 ? -16.841 13.199 9.081 1.00 90.88 97 ARG A N 1
ATOM 784 C CA . ARG A 1 97 ? -17.343 14.145 8.075 1.00 90.88 97 ARG A CA 1
ATOM 785 C C . ARG A 1 97 ? -18.363 13.491 7.140 1.00 90.88 97 ARG A C 1
ATOM 787 O O . ARG A 1 97 ? -19.385 14.099 6.853 1.00 90.88 97 ARG A O 1
ATOM 794 N N . ILE A 1 98 ? -18.095 12.266 6.683 1.00 87.75 98 ILE A N 1
ATOM 795 C CA . ILE A 1 98 ? -18.963 11.538 5.742 1.00 87.75 98 ILE A CA 1
ATOM 796 C C . ILE A 1 98 ? -20.253 11.064 6.420 1.00 87.75 98 ILE A C 1
ATOM 798 O O . ILE A 1 98 ? -21.335 11.194 5.860 1.00 87.75 98 ILE A O 1
ATOM 802 N N . LEU A 1 99 ? -20.148 10.508 7.627 1.00 87.31 99 LEU A N 1
ATOM 803 C CA . LEU A 1 99 ? -21.283 9.920 8.338 1.00 87.31 99 LEU A CA 1
ATOM 804 C C . LEU A 1 99 ? -22.168 10.967 9.029 1.00 87.31 99 LEU A C 1
ATOM 806 O O . LEU A 1 99 ? -23.240 10.615 9.518 1.00 87.31 99 LEU A O 1
ATOM 810 N N . GLY A 1 100 ? -21.702 12.216 9.159 1.00 90.62 100 GLY A N 1
ATOM 811 C CA . GLY A 1 100 ? -22.367 13.264 9.946 1.00 90.62 100 GLY A CA 1
ATOM 812 C C . GLY A 1 100 ? -22.431 12.966 11.451 1.00 90.62 100 GLY A C 1
ATOM 813 O O . GLY A 1 100 ? -23.063 13.693 12.212 1.00 90.62 100 GLY A O 1
ATOM 814 N N . ARG A 1 101 ? -21.786 11.882 11.896 1.00 85.81 101 ARG A N 1
ATOM 815 C CA . ARG A 1 101 ? -21.715 11.426 13.286 1.00 85.81 101 ARG A CA 1
ATOM 816 C C . ARG A 1 101 ? -20.400 10.702 13.525 1.00 85.81 101 ARG A C 1
ATOM 818 O O . ARG A 1 101 ? -19.805 10.157 12.596 1.00 85.81 101 ARG A O 1
ATOM 825 N N . ARG A 1 102 ? -19.962 10.650 14.784 1.00 80.94 102 ARG A N 1
ATOM 826 C CA . ARG A 1 102 ? -18.739 9.927 15.146 1.00 80.94 102 ARG A CA 1
ATOM 827 C C . ARG A 1 102 ? -18.916 8.429 14.839 1.00 80.94 102 ARG A C 1
ATOM 829 O O . ARG A 1 102 ? -19.887 7.844 15.324 1.00 80.94 102 ARG A O 1
ATOM 836 N N . PRO A 1 103 ? -18.017 7.801 14.059 1.00 81.06 103 PRO A N 1
ATOM 837 C CA . PRO A 1 103 ? -18.084 6.368 13.800 1.00 81.06 103 PRO A CA 1
ATOM 838 C C . PRO A 1 103 ? -17.891 5.586 15.101 1.00 81.06 103 PRO A C 1
ATOM 840 O O . PRO A 1 103 ? -17.158 6.021 15.994 1.00 81.06 103 PRO A O 1
ATOM 843 N N . THR A 1 104 ? -18.524 4.418 15.201 1.00 80.25 104 THR A N 1
ATOM 844 C CA . THR A 1 104 ? -18.301 3.499 16.321 1.00 80.25 104 THR A CA 1
ATOM 845 C C . THR A 1 104 ? -16.861 3.004 16.268 1.00 80.25 104 THR A C 1
ATOM 847 O O . THR A 1 104 ? -16.477 2.267 15.360 1.00 80.25 104 THR A O 1
ATOM 850 N N . LEU A 1 105 ? -16.050 3.455 17.222 1.00 75.44 105 LEU A N 1
ATOM 851 C CA . LEU A 1 105 ? -14.656 3.047 17.353 1.00 75.44 105 LEU A CA 1
ATOM 852 C C . LEU A 1 105 ? -14.562 1.824 18.254 1.00 75.44 105 LEU A C 1
ATOM 854 O O . LEU A 1 105 ? -15.361 1.679 19.177 1.00 75.44 105 LEU A O 1
ATOM 858 N N . GLU A 1 106 ? -13.547 0.994 18.021 1.00 70.94 106 GLU A N 1
ATOM 859 C CA . GLU A 1 106 ? -13.146 -0.011 19.002 1.00 70.94 106 GLU A CA 1
ATOM 860 C C . GLU A 1 106 ? -12.812 0.686 20.334 1.00 70.94 106 GLU A C 1
ATOM 862 O O . GLU A 1 106 ? -11.965 1.588 20.349 1.00 70.94 106 GLU A O 1
ATOM 867 N N . PRO A 1 107 ? -13.472 0.297 21.439 1.00 68.06 107 PRO A N 1
ATOM 868 C CA . PRO A 1 107 ? -13.094 0.689 22.782 1.00 68.06 107 PRO A CA 1
ATOM 869 C C . PRO A 1 107 ? -11.595 0.512 23.058 1.00 68.06 107 PRO A C 1
ATOM 871 O O . PRO A 1 107 ? -10.986 -0.448 22.571 1.00 68.06 107 PRO A O 1
ATOM 874 N N . PRO A 1 108 ? -10.998 1.410 23.859 1.00 65.44 108 PRO A N 1
ATOM 875 C CA . PRO A 1 108 ? -9.614 1.277 24.290 1.00 65.44 108 PRO A CA 1
ATOM 876 C C . PRO A 1 108 ? -9.421 -0.013 25.093 1.00 65.44 108 PRO A C 1
ATOM 878 O O . PRO A 1 108 ? -10.316 -0.452 25.822 1.00 65.44 108 PRO A O 1
ATOM 881 N N . ARG A 1 109 ? -8.237 -0.615 24.950 1.00 60.69 109 ARG A N 1
ATOM 882 C CA . ARG A 1 109 ? -7.791 -1.691 25.839 1.00 60.69 109 ARG A CA 1
ATOM 883 C C . ARG A 1 109 ? -7.479 -1.073 27.207 1.00 60.69 109 ARG A C 1
ATOM 885 O O . ARG A 1 109 ? -6.940 0.033 27.244 1.00 60.69 109 ARG A O 1
ATOM 892 N N . THR A 1 110 ? -7.886 -1.752 28.278 1.00 55.47 110 THR A N 1
ATOM 893 C CA . THR A 1 110 ? -7.486 -1.440 29.662 1.00 55.47 110 THR A CA 1
ATOM 894 C C . THR A 1 110 ? -5.982 -1.502 29.824 1.00 55.47 110 THR A C 1
ATOM 896 O O . THR A 1 110 ? -5.398 -2.441 29.232 1.00 55.47 110 THR A O 1
#

Organism: NCBI:txid36809

Sequence (110 aa):
MVTYTDSQLRRVQFGPVPGGFKFICYLEDGRAANERSFQAIKSDHLTRLQHLKWAPRREPWNHLVIALAYAITNLTVQTWATPQTGNWPQKVAELTRILGRRPTLEPPRT

pLDDT: mean 71.21, std 9.78, range [47.22, 90.88]